Protein AF-A0A556UE79-F1 (afdb_monomer)

Secondary structure (DSSP, 8-state):
--HHHHHHH----SHHHHHHHHHHHHHHHTT--HHHHHHHHHHHHHHHHHTT---HHHHHHHHHHHSTT--TTTTTTT-----

Foldseek 3Di:
DAPLVVLVPQDFPAPQLVVLSVVLNVCVVVVNDNVVSLVSSLVSLVVCVVVVVGDPSSVVVSVQSVDPPPPRPDPPVPPDDDD

Solvent-accessible surface area (backbone atoms only — not comparable to full-atom values): 5057 Å² total; per-residue (Å²): 128,51,73,58,59,56,53,71,66,58,76,54,88,43,70,68,57,42,51,53,43,51,53,39,44,52,38,48,76,73,68,42,59,61,74,58,44,50,50,53,48,49,54,53,47,50,52,30,49,75,68,68,67,49,45,77,57,47,48,53,50,47,56,54,66,65,39,94,75,56,45,78,87,72,58,80,78,65,84,72,79,91,131

pLDDT: mean 71.15, std 14.04, range [40.31, 86.81]

Sequence (83 aa):
MTLQEALQKVKLENPEEKRIVEAAIISLENGTFEPKVLKELKIAFEKLAQKNQLSKSGMKFYMEISKPNFNLDSDLSSIITWF

Mean predicted aligned error: 9.33 Å

Nearest PDB structures (foldseek):
  8hfs-assembly1_B  TM=7.758E-01  e=2.840E-01  Lactococcus lactis subsp. lactis
  5lfi-assembly1_A  TM=6.764E-01  e=4.900E-01  Lactococcus lactis subsp. lactis
  7enc-assembly1_DQ  TM=4.216E-01  e=2.841E+00  Homo sapiens

Radius of gyration: 12.23 Å; Cα contacts (8 Å, |Δi|>4): 60; chains: 1; bounding box: 30×26×27 Å

Structure (mmCIF, N/CA/C/O backbone):
data_AF-A0A556UE79-F1
#
_entry.id   AF-A0A556UE79-F1
#
loop_
_atom_site.group_PDB
_atom_site.id
_atom_site.type_symbol
_atom_site.label_atom_id
_atom_site.label_alt_id
_atom_site.label_comp_id
_atom_site.label_asym_id
_atom_site.label_entity_id
_atom_site.label_seq_id
_atom_site.pdbx_PDB_ins_code
_atom_site.Cartn_x
_atom_site.Cartn_y
_atom_site.Cartn_z
_atom_site.occupancy
_atom_site.B_iso_or_equiv
_atom_site.auth_seq_id
_atom_site.auth_comp_id
_atom_site.auth_asym_id
_atom_site.auth_atom_id
_atom_site.pdbx_PDB_model_num
ATOM 1 N N . MET A 1 1 ? 8.246 14.105 -9.886 1.00 47.81 1 MET A N 1
ATOM 2 C CA . MET A 1 1 ? 7.855 13.555 -8.574 1.00 47.81 1 MET A CA 1
ATOM 3 C C . MET A 1 1 ? 7.656 12.070 -8.763 1.00 47.81 1 MET A C 1
ATOM 5 O O . MET A 1 1 ? 6.805 11.711 -9.563 1.00 47.81 1 MET A O 1
ATOM 9 N N . THR A 1 2 ? 8.465 11.239 -8.111 1.00 58.47 2 THR A N 1
ATOM 10 C CA . THR A 1 2 ? 8.369 9.769 -8.197 1.00 58.47 2 THR A CA 1
ATOM 11 C C . THR A 1 2 ? 7.390 9.209 -7.161 1.00 58.47 2 THR A C 1
ATOM 13 O O . THR A 1 2 ? 7.103 9.853 -6.147 1.00 58.47 2 THR A O 1
ATOM 16 N N . LEU A 1 3 ? 6.891 7.985 -7.383 1.00 62.78 3 LEU A N 1
ATOM 17 C CA . LEU A 1 3 ? 5.994 7.277 -6.454 1.00 62.78 3 LEU A CA 1
ATOM 18 C C . LEU A 1 3 ? 6.583 7.204 -5.030 1.00 62.78 3 LEU A C 1
ATOM 20 O O . LEU A 1 3 ? 5.863 7.337 -4.041 1.00 62.78 3 LEU A O 1
ATOM 24 N N . GLN A 1 4 ? 7.907 7.081 -4.931 1.00 63.25 4 GLN A N 1
ATOM 25 C CA . GLN A 1 4 ? 8.652 7.074 -3.674 1.00 63.25 4 GLN A CA 1
ATOM 26 C C . GLN A 1 4 ? 8.543 8.396 -2.893 1.00 63.25 4 GLN A C 1
ATOM 28 O O . GLN A 1 4 ? 8.368 8.371 -1.677 1.00 63.25 4 GLN A O 1
ATOM 33 N N . GLU A 1 5 ? 8.587 9.553 -3.560 1.00 65.38 5 GLU A N 1
ATOM 34 C CA . GLU A 1 5 ? 8.430 10.852 -2.887 1.00 65.38 5 GLU A CA 1
ATOM 35 C C . GLU A 1 5 ? 7.010 11.044 -2.335 1.00 65.38 5 GLU A C 1
ATOM 37 O O . GLU A 1 5 ? 6.835 11.602 -1.249 1.00 65.38 5 GLU A O 1
ATOM 42 N N . ALA A 1 6 ? 5.991 10.566 -3.057 1.00 65.62 6 ALA A N 1
ATOM 43 C CA . ALA A 1 6 ? 4.604 10.593 -2.592 1.00 65.62 6 ALA A CA 1
ATOM 44 C C . ALA A 1 6 ? 4.410 9.683 -1.364 1.00 65.62 6 ALA A C 1
ATOM 46 O O . ALA A 1 6 ? 3.795 10.088 -0.374 1.00 65.62 6 ALA A O 1
ATOM 47 N N . LEU A 1 7 ? 5.020 8.493 -1.393 1.00 68.00 7 LEU A N 1
ATOM 48 C CA . LEU A 1 7 ? 5.039 7.528 -0.290 1.00 68.00 7 LEU A CA 1
ATOM 49 C C . LEU A 1 7 ? 5.787 8.049 0.951 1.00 68.00 7 LEU A C 1
ATOM 51 O O . LEU A 1 7 ? 5.372 7.783 2.073 1.00 68.00 7 LEU A O 1
ATOM 55 N N . GLN A 1 8 ? 6.859 8.826 0.790 1.00 66.44 8 GLN A N 1
ATOM 56 C CA . GLN A 1 8 ? 7.574 9.415 1.931 1.00 66.44 8 GLN A CA 1
ATOM 57 C C . GLN A 1 8 ? 6.859 10.633 2.533 1.00 66.44 8 GLN A C 1
ATOM 59 O O . GLN A 1 8 ? 7.002 10.914 3.725 1.00 66.44 8 GLN A O 1
ATOM 64 N N . LYS A 1 9 ? 6.085 11.372 1.729 1.00 66.38 9 LYS A N 1
ATOM 65 C CA . LYS A 1 9 ? 5.327 12.541 2.201 1.00 66.38 9 LYS A CA 1
ATOM 66 C C . LYS A 1 9 ? 4.012 12.175 2.880 1.00 66.38 9 LYS A C 1
ATOM 68 O O . LYS A 1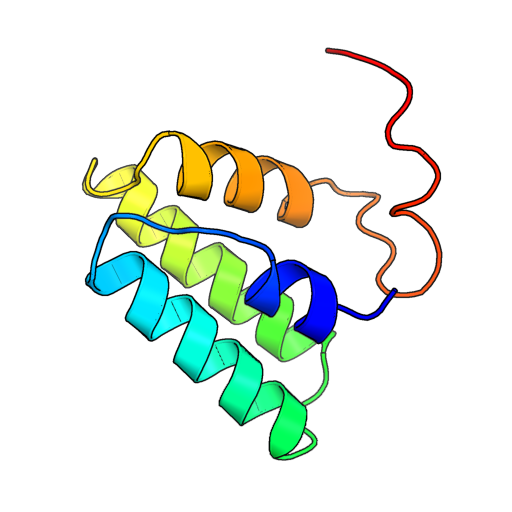 9 ? 3.517 12.973 3.682 1.00 66.38 9 LYS A O 1
ATOM 73 N N . VAL A 1 10 ? 3.436 11.005 2.591 1.00 69.12 10 VAL A N 1
ATOM 74 C CA . VAL A 1 10 ? 2.179 10.595 3.220 1.00 69.12 10 VAL A CA 1
ATOM 75 C C . VAL A 1 10 ? 2.407 10.280 4.704 1.00 69.12 10 VAL A C 1
ATOM 77 O O . VAL A 1 10 ? 3.012 9.284 5.094 1.00 69.12 10 VAL A O 1
ATOM 80 N N . LYS A 1 11 ? 1.915 11.164 5.577 1.00 64.50 11 LYS A N 1
ATOM 81 C CA . LYS A 1 11 ? 1.883 10.919 7.022 1.00 64.50 11 LYS A CA 1
ATOM 82 C C . LYS A 1 11 ? 0.682 10.043 7.352 1.00 64.50 11 LYS A C 1
ATOM 84 O O . LYS A 1 11 ? -0.438 10.528 7.501 1.00 64.50 11 LYS A O 1
ATOM 89 N N . LEU A 1 12 ? 0.937 8.745 7.440 1.00 71.44 12 LEU A N 1
ATOM 90 C CA . LEU A 1 12 ? -0.043 7.749 7.856 1.00 71.44 12 LEU A CA 1
ATOM 91 C C . LEU A 1 12 ? 0.023 7.580 9.372 1.00 71.44 12 LEU A C 1
ATOM 93 O O . LEU A 1 12 ? 1.106 7.439 9.944 1.00 71.44 12 LEU A O 1
ATOM 97 N N . GLU A 1 13 ? -1.132 7.630 10.027 1.00 69.44 13 GLU A N 1
ATOM 98 C CA . GLU A 1 13 ? -1.243 7.474 11.480 1.00 69.44 13 GLU A CA 1
ATOM 99 C C . GLU A 1 13 ? -1.354 5.995 11.875 1.00 69.44 13 GLU A C 1
ATOM 101 O O . GLU A 1 13 ? -0.911 5.620 12.961 1.00 69.44 13 GLU A O 1
ATOM 106 N N . ASN A 1 14 ? -1.857 5.133 10.980 1.00 74.44 14 ASN A N 1
ATOM 107 C CA . ASN A 1 14 ? -1.962 3.704 11.257 1.00 74.44 14 ASN A CA 1
ATOM 108 C C . ASN A 1 14 ? -0.629 2.965 11.034 1.00 74.44 14 ASN A C 1
ATOM 110 O O . ASN A 1 14 ? 0.018 3.132 9.993 1.00 74.44 14 ASN A O 1
ATOM 114 N N . PRO A 1 15 ? -0.241 2.069 11.960 1.00 79.62 15 PRO A N 1
ATOM 115 C CA . PRO A 1 15 ? 0.967 1.261 11.820 1.00 79.62 15 PRO A CA 1
ATOM 116 C C . PRO A 1 15 ? 0.882 0.268 10.653 1.00 79.62 15 PRO A C 1
ATOM 118 O O . PRO A 1 15 ? 1.901 -0.021 10.033 1.00 79.62 15 PRO A O 1
ATOM 121 N N . GLU A 1 16 ? -0.310 -0.235 10.316 1.00 79.50 16 GLU A N 1
ATOM 122 C CA . GLU A 1 16 ? -0.483 -1.108 9.146 1.00 79.50 16 GLU A CA 1
ATOM 123 C C . GLU A 1 16 ? -0.277 -0.354 7.828 1.00 79.50 16 GLU A C 1
ATOM 125 O O . GLU A 1 16 ? 0.399 -0.856 6.934 1.00 79.50 16 GLU A O 1
ATOM 130 N N . GLU A 1 17 ? -0.778 0.879 7.728 1.00 78.62 17 GLU A N 1
ATOM 131 C CA . GLU A 1 17 ? -0.577 1.724 6.5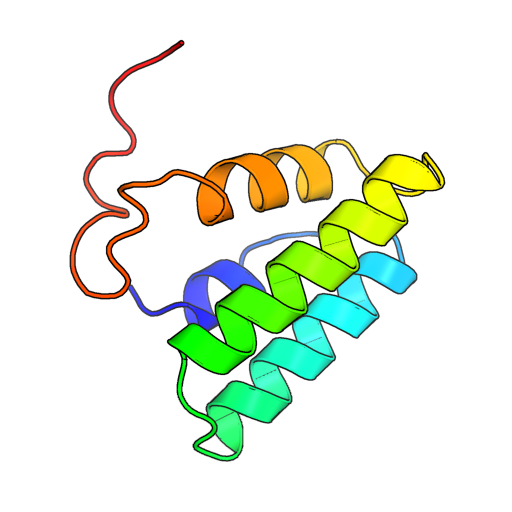48 1.00 78.62 17 GLU A CA 1
ATOM 132 C C . GLU A 1 17 ? 0.908 2.066 6.364 1.00 78.62 17 GLU A C 1
ATOM 134 O O . GLU A 1 17 ? 1.430 1.963 5.254 1.00 78.62 17 GLU A O 1
ATOM 139 N N . LYS A 1 18 ? 1.612 2.405 7.457 1.00 80.62 18 LYS A N 1
ATOM 140 C CA . LYS A 1 18 ? 3.065 2.636 7.428 1.00 80.62 18 LYS A CA 1
ATOM 141 C C . LYS A 1 18 ? 3.826 1.418 6.924 1.00 80.62 18 LYS A C 1
ATOM 143 O O . LYS A 1 18 ? 4.648 1.563 6.029 1.00 80.62 18 LYS A O 1
ATOM 148 N N . ARG A 1 19 ? 3.501 0.218 7.421 1.00 84.06 19 ARG A N 1
ATOM 149 C CA . ARG A 1 19 ? 4.142 -1.026 6.965 1.00 84.06 19 ARG A CA 1
ATOM 150 C C . ARG A 1 19 ? 3.952 -1.269 5.471 1.00 84.06 19 ARG A C 1
ATOM 152 O O . ARG A 1 19 ? 4.889 -1.699 4.809 1.00 84.06 19 ARG A O 1
ATOM 159 N N . ILE A 1 20 ? 2.761 -0.997 4.938 1.00 84.12 20 ILE A N 1
ATOM 160 C CA . ILE A 1 20 ? 2.473 -1.150 3.503 1.00 84.12 20 ILE A CA 1
ATOM 161 C C . ILE A 1 20 ? 3.280 -0.144 2.678 1.00 84.12 20 ILE A C 1
ATOM 163 O O . ILE A 1 20 ? 3.847 -0.505 1.648 1.00 84.12 20 ILE A O 1
ATOM 167 N N . VAL A 1 21 ? 3.355 1.106 3.136 1.00 82.69 21 VAL A N 1
ATOM 168 C CA . VAL A 1 21 ? 4.122 2.161 2.466 1.00 82.69 21 VAL A CA 1
ATOM 169 C C . VAL A 1 21 ? 5.622 1.895 2.518 1.00 82.69 21 VAL A C 1
ATOM 171 O O . VAL A 1 21 ? 6.280 1.992 1.488 1.00 82.69 21 VAL A O 1
ATOM 174 N N . GLU A 1 22 ? 6.159 1.486 3.665 1.00 84.06 22 GLU A N 1
ATOM 175 C CA . GLU A 1 22 ? 7.562 1.085 3.796 1.00 84.06 22 GLU A CA 1
ATOM 176 C C . GLU A 1 22 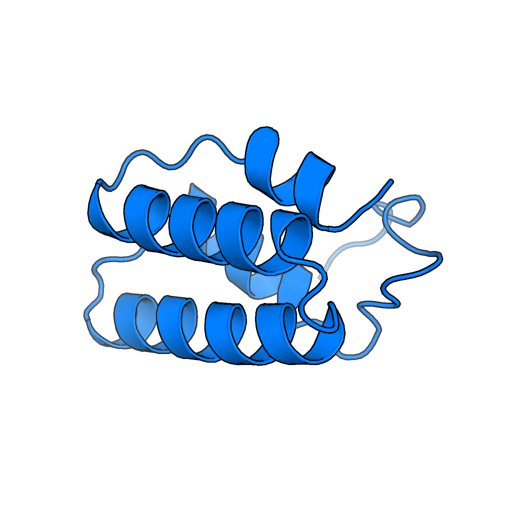? 7.888 -0.107 2.891 1.00 84.06 22 GLU A C 1
ATOM 178 O O . GLU A 1 22 ? 8.878 -0.067 2.169 1.00 84.06 22 GLU A O 1
ATOM 183 N N . ALA A 1 23 ? 7.031 -1.134 2.840 1.00 85.00 23 ALA A N 1
ATOM 184 C CA . ALA A 1 23 ? 7.228 -2.275 1.944 1.00 85.00 23 ALA A CA 1
ATOM 185 C C . ALA A 1 23 ? 7.237 -1.866 0.460 1.00 85.00 23 ALA A C 1
ATOM 187 O O . ALA A 1 23 ? 8.016 -2.404 -0.333 1.00 85.00 23 ALA A O 1
ATOM 188 N N . ALA A 1 24 ? 6.402 -0.898 0.078 1.00 81.25 24 ALA A N 1
ATOM 189 C CA . ALA A 1 24 ? 6.391 -0.352 -1.272 1.00 81.25 24 ALA A CA 1
ATOM 190 C C . ALA A 1 24 ? 7.648 0.470 -1.581 1.00 81.25 24 ALA A C 1
ATOM 192 O O . ALA A 1 24 ? 8.228 0.282 -2.646 1.00 81.25 24 ALA A O 1
ATOM 193 N N . ILE A 1 25 ? 8.109 1.313 -0.652 1.00 82.31 25 ILE A N 1
ATOM 194 C CA . ILE A 1 25 ? 9.374 2.053 -0.787 1.00 82.31 25 ILE A CA 1
ATOM 195 C C . ILE A 1 25 ? 10.533 1.069 -0.966 1.00 82.31 25 ILE A C 1
ATOM 197 O O . ILE A 1 25 ? 11.260 1.169 -1.945 1.00 82.31 25 ILE A O 1
ATOM 201 N N . ILE A 1 26 ? 10.633 0.053 -0.106 1.00 85.25 26 ILE A N 1
ATOM 202 C CA . ILE A 1 26 ? 11.671 -0.983 -0.189 1.00 85.25 26 ILE A CA 1
ATOM 203 C C . ILE A 1 26 ? 11.605 -1.720 -1.532 1.00 85.25 26 ILE A C 1
ATOM 205 O O . ILE A 1 26 ? 12.635 -2.042 -2.119 1.00 85.25 26 ILE A O 1
ATOM 209 N N . SER A 1 27 ? 10.405 -2.000 -2.044 1.00 82.00 27 SER A N 1
ATOM 210 C CA . SER A 1 27 ? 10.248 -2.658 -3.346 1.00 82.00 27 SER A CA 1
ATOM 211 C C . SER A 1 27 ? 10.754 -1.770 -4.486 1.00 82.00 27 SER A C 1
ATOM 213 O O . SER A 1 27 ? 11.459 -2.267 -5.365 1.00 82.00 27 SER A O 1
ATOM 215 N N . LEU A 1 28 ? 10.454 -0.467 -4.451 1.00 79.19 28 LEU A N 1
ATOM 216 C CA . LEU A 1 28 ? 10.960 0.517 -5.415 1.00 79.19 28 LEU A CA 1
ATOM 217 C C . LEU A 1 28 ? 12.485 0.663 -5.332 1.00 79.19 28 LEU A C 1
ATOM 219 O O . LEU A 1 28 ? 13.152 0.625 -6.362 1.00 79.19 28 LEU A O 1
ATOM 223 N N . GLU A 1 29 ? 13.045 0.739 -4.123 1.00 80.81 29 GLU A N 1
ATOM 224 C CA . GLU A 1 29 ? 14.495 0.817 -3.895 1.00 80.81 29 GLU A CA 1
ATOM 225 C C . GLU A 1 29 ? 15.232 -0.444 -4.365 1.00 80.81 29 GLU A C 1
ATOM 227 O O . GLU A 1 29 ? 16.351 -0.362 -4.865 1.00 80.81 29 GLU A O 1
ATOM 232 N N . ASN A 1 30 ? 14.585 -1.611 -4.289 1.00 83.12 30 ASN A N 1
ATOM 233 C CA . ASN A 1 30 ? 15.104 -2.864 -4.843 1.00 83.12 30 ASN A CA 1
ATOM 234 C C . ASN A 1 30 ? 15.016 -2.949 -6.382 1.00 83.12 30 ASN A C 1
ATOM 236 O O . ASN A 1 30 ? 15.335 -3.990 -6.956 1.00 83.12 30 ASN A O 1
ATOM 240 N N . GLY A 1 31 ? 14.563 -1.895 -7.068 1.00 76.88 31 GLY A N 1
ATOM 241 C CA . GLY A 1 31 ? 14.403 -1.884 -8.524 1.00 76.88 31 GLY A CA 1
ATOM 242 C C . GLY A 1 31 ? 13.177 -2.660 -9.011 1.00 76.88 31 GLY A C 1
ATOM 243 O O . GLY A 1 31 ? 13.107 -3.052 -10.178 1.00 76.88 31 GLY A O 1
ATOM 244 N N . THR A 1 32 ? 12.197 -2.909 -8.134 1.00 78.75 32 THR A N 1
ATOM 245 C CA . THR A 1 32 ? 10.919 -3.493 -8.555 1.00 78.75 32 THR A CA 1
ATOM 246 C C . THR A 1 32 ? 10.187 -2.502 -9.446 1.00 78.75 32 THR A C 1
ATOM 248 O O . THR A 1 32 ? 10.088 -1.320 -9.126 1.00 78.75 32 THR A O 1
ATOM 251 N N . PHE A 1 33 ? 9.613 -3.003 -10.541 1.00 78.19 33 PHE A N 1
ATOM 252 C CA . PHE A 1 33 ? 8.813 -2.203 -11.462 1.00 78.19 33 PHE A CA 1
ATOM 253 C C . PHE A 1 33 ? 7.724 -1.421 -10.718 1.00 78.19 33 PHE A C 1
ATOM 255 O O . PHE A 1 33 ? 6.818 -2.007 -10.119 1.00 78.19 33 PHE A O 1
ATOM 262 N N . GLU A 1 34 ? 7.776 -0.097 -10.814 1.00 73.44 34 GLU A N 1
ATOM 263 C CA . GLU A 1 34 ? 6.844 0.812 -10.153 1.00 73.44 34 GLU A CA 1
ATOM 264 C C . GLU A 1 34 ? 5.350 0.492 -10.384 1.00 73.44 34 GLU A C 1
ATOM 266 O O . GLU A 1 34 ? 4.594 0.520 -9.411 1.00 73.44 34 GLU A O 1
ATOM 271 N N . 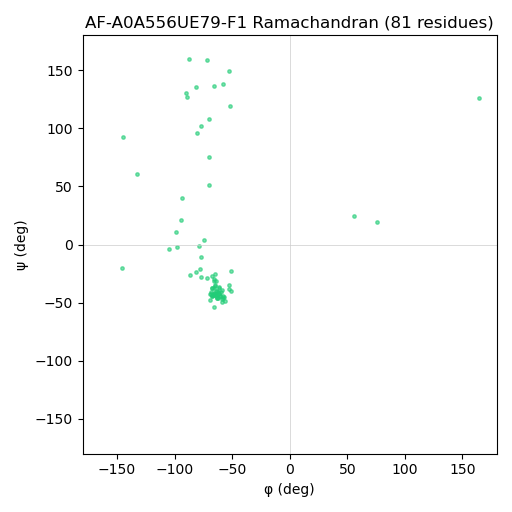PRO A 1 35 ? 4.871 0.090 -11.587 1.00 73.94 35 PRO A N 1
ATOM 272 C CA . PRO A 1 35 ? 3.463 -0.287 -11.760 1.00 73.94 35 PRO 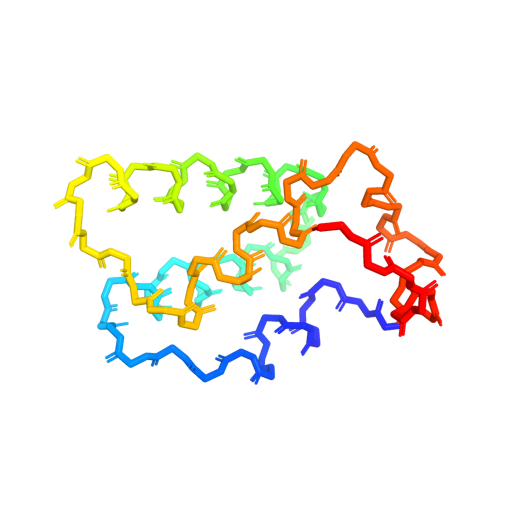A CA 1
ATOM 273 C C . PRO A 1 35 ? 3.083 -1.568 -11.007 1.00 73.94 35 PRO A C 1
ATOM 275 O O . PRO A 1 35 ? 1.926 -1.730 -10.611 1.00 73.94 35 PRO A O 1
ATOM 278 N N . LYS A 1 36 ? 4.039 -2.478 -10.772 1.00 78.69 36 LYS A N 1
ATOM 279 C CA . LYS A 1 36 ? 3.815 -3.659 -9.931 1.00 78.69 36 LYS A CA 1
ATOM 280 C C . LYS A 1 36 ? 3.644 -3.229 -8.477 1.00 78.69 36 LYS A C 1
ATOM 282 O O . LYS A 1 36 ? 2.661 -3.620 -7.853 1.00 78.69 36 LYS A O 1
ATOM 287 N N . VAL A 1 37 ? 4.537 -2.370 -7.984 1.00 82.50 37 VAL A N 1
ATOM 288 C CA . VAL A 1 37 ? 4.454 -1.829 -6.620 1.00 82.50 37 VAL A CA 1
ATOM 289 C C . VAL A 1 37 ? 3.154 -1.052 -6.417 1.00 82.50 37 VAL A C 1
ATOM 291 O O . VAL A 1 37 ? 2.457 -1.280 -5.433 1.00 82.50 37 VAL A O 1
ATOM 294 N N . LEU A 1 38 ? 2.760 -0.209 -7.376 1.00 78.00 38 LEU A N 1
ATOM 295 C CA . LEU A 1 38 ? 1.493 0.522 -7.340 1.00 78.00 38 LEU A CA 1
ATOM 296 C C . LEU A 1 38 ? 0.293 -0.431 -7.241 1.00 78.00 38 LEU A C 1
ATOM 298 O O . LEU A 1 38 ? -0.622 -0.196 -6.455 1.00 78.00 38 LEU A O 1
ATOM 302 N N . LYS A 1 39 ? 0.285 -1.513 -8.027 1.00 80.81 39 LYS A N 1
ATOM 303 C CA . LYS A 1 39 ? -0.791 -2.511 -7.998 1.00 80.81 39 LYS A CA 1
ATOM 304 C C . LYS A 1 39 ? -0.871 -3.217 -6.645 1.00 80.81 39 LYS A C 1
ATOM 306 O O . LYS A 1 39 ? -1.967 -3.353 -6.106 1.00 80.81 39 LYS A O 1
ATOM 311 N N . GLU A 1 40 ? 0.260 -3.644 -6.089 1.00 83.56 40 GLU A N 1
ATOM 312 C CA . GLU A 1 40 ? 0.293 -4.280 -4.765 1.00 83.56 40 GLU A CA 1
ATOM 313 C C . GLU A 1 40 ? -0.144 -3.315 -3.662 1.00 83.56 40 GLU A C 1
ATOM 315 O O . GLU A 1 40 ? -0.931 -3.683 -2.788 1.00 83.56 40 GLU A O 1
ATOM 320 N N . LEU A 1 41 ? 0.277 -2.056 -3.758 1.00 83.94 41 LEU A N 1
ATOM 321 C CA . LEU A 1 41 ? -0.104 -1.006 -2.828 1.00 83.94 41 LEU A CA 1
ATOM 322 C C . LEU A 1 41 ? -1.614 -0.715 -2.892 1.00 83.94 41 LEU A C 1
ATOM 324 O O . LEU A 1 41 ? -2.260 -0.657 -1.848 1.00 83.94 41 LEU A O 1
ATOM 328 N N . LYS A 1 42 ? -2.217 -0.647 -4.089 1.00 83.06 42 LYS A N 1
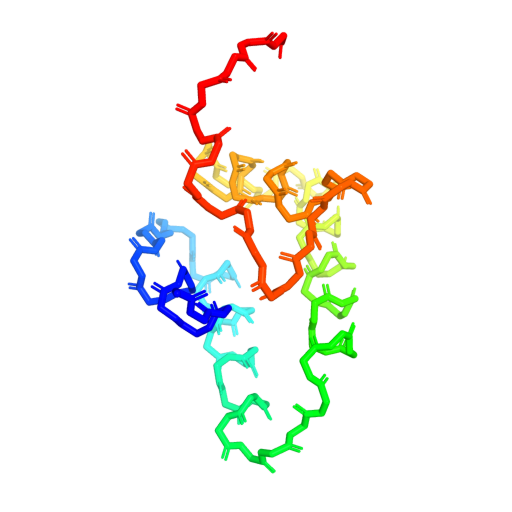ATOM 329 C CA . LYS A 1 42 ? -3.682 -0.546 -4.249 1.00 83.06 42 LYS A CA 1
ATOM 330 C C . LYS A 1 42 ? -4.406 -1.698 -3.559 1.00 83.06 42 LYS A C 1
ATOM 332 O O . LYS A 1 42 ? -5.322 -1.452 -2.787 1.00 83.06 42 LYS A O 1
ATOM 337 N N . ILE A 1 43 ? -3.977 -2.939 -3.791 1.00 86.69 43 ILE A N 1
ATOM 338 C CA . ILE A 1 43 ? -4.604 -4.126 -3.188 1.00 86.69 43 ILE A CA 1
ATOM 339 C C . ILE A 1 43 ? -4.489 -4.090 -1.658 1.00 86.69 43 ILE A C 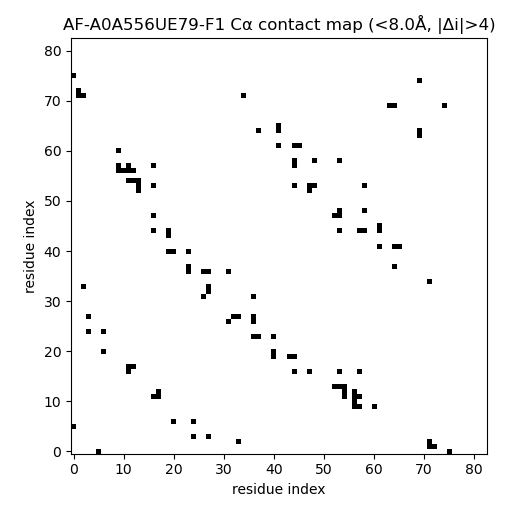1
ATOM 341 O O . ILE A 1 43 ? -5.432 -4.439 -0.948 1.00 86.69 43 ILE A O 1
ATOM 345 N N . ALA A 1 44 ? -3.338 -3.672 -1.130 1.00 85.56 44 ALA A N 1
ATOM 346 C CA . ALA A 1 44 ? -3.111 -3.592 0.307 1.00 85.56 44 ALA A CA 1
ATOM 347 C C . ALA A 1 44 ? -3.981 -2.507 0.969 1.00 85.56 44 ALA A C 1
ATOM 349 O O . ALA A 1 44 ? -4.618 -2.769 1.991 1.00 85.56 44 ALA A O 1
ATOM 350 N N . PHE A 1 45 ? -4.077 -1.326 0.355 1.00 84.25 45 PHE A N 1
ATOM 351 C CA . PHE A 1 45 ? -4.958 -0.253 0.819 1.00 84.25 45 PHE A CA 1
ATOM 352 C C . PHE A 1 45 ? -6.443 -0.604 0.661 1.00 84.25 45 PHE A C 1
ATOM 354 O O . PHE A 1 45 ? -7.229 -0.305 1.554 1.00 84.25 45 PHE A O 1
ATOM 361 N N . GLU A 1 46 ? -6.833 -1.298 -0.409 1.00 85.88 46 GLU A N 1
ATOM 362 C CA . GLU A 1 46 ? -8.200 -1.798 -0.590 1.00 85.88 46 GLU A CA 1
ATOM 363 C C . GLU A 1 46 ? -8.580 -2.787 0.519 1.00 85.88 46 GLU A C 1
ATOM 365 O O . GLU A 1 46 ? -9.657 -2.682 1.103 1.00 85.88 46 GLU A O 1
ATOM 370 N N . LYS A 1 47 ? -7.674 -3.701 0.889 1.00 86.81 47 LYS A N 1
ATOM 371 C CA . LYS A 1 47 ? -7.884 -4.606 2.030 1.00 86.81 47 LYS A CA 1
ATOM 372 C C . LYS A 1 47 ? -8.041 -3.847 3.345 1.00 86.81 47 LYS A C 1
ATOM 374 O O . LYS A 1 47 ? -8.907 -4.202 4.140 1.00 86.81 47 LYS A O 1
ATOM 379 N N . LEU A 1 48 ? -7.236 -2.811 3.586 1.00 84.38 48 LEU A N 1
ATOM 380 C CA . LEU A 1 48 ? -7.393 -1.971 4.777 1.00 84.38 48 LEU A CA 1
ATOM 381 C C . LEU A 1 48 ? -8.714 -1.191 4.765 1.00 84.38 48 LEU A C 1
ATOM 383 O O . LEU A 1 48 ? -9.360 -1.084 5.808 1.00 84.38 48 LEU A O 1
ATOM 387 N N . ALA A 1 49 ? -9.150 -0.709 3.596 1.00 82.75 49 ALA A N 1
ATOM 388 C CA . ALA A 1 49 ? -10.444 -0.056 3.418 1.00 82.75 49 ALA A CA 1
ATOM 389 C C . ALA A 1 49 ? -11.600 -1.014 3.738 1.00 82.75 49 ALA A C 1
ATOM 391 O O . ALA A 1 49 ? -12.498 -0.659 4.498 1.00 82.75 49 ALA A O 1
ATOM 392 N N . GLN A 1 50 ? -11.545 -2.253 3.235 1.00 84.69 50 GLN A N 1
ATOM 393 C CA . GLN A 1 50 ? -12.540 -3.290 3.534 1.00 84.69 50 GLN A CA 1
ATOM 394 C C . GLN A 1 50 ? -12.598 -3.632 5.025 1.00 84.69 50 GLN A C 1
ATOM 396 O O . GLN A 1 50 ? -13.674 -3.873 5.566 1.00 84.69 50 GLN A O 1
ATOM 401 N N . LYS A 1 51 ? -11.449 -3.625 5.707 1.00 84.81 51 LYS A N 1
ATOM 402 C CA . LYS A 1 51 ? -11.371 -3.846 7.156 1.00 84.81 51 LYS A CA 1
ATOM 403 C C . LYS A 1 51 ? -11.741 -2.616 7.989 1.00 84.81 51 LYS A C 1
ATOM 405 O O . LYS A 1 51 ? -11.729 -2.703 9.212 1.00 84.81 51 LYS A O 1
ATOM 410 N N . ASN A 1 52 ? -12.063 -1.482 7.359 1.00 79.06 52 ASN A N 1
ATOM 411 C CA . ASN A 1 52 ? -12.302 -0.203 8.035 1.00 79.06 52 ASN A CA 1
ATOM 412 C C . ASN A 1 52 ? -11.114 0.253 8.913 1.00 79.06 52 ASN A C 1
ATOM 414 O O . ASN A 1 52 ? -11.272 1.013 9.864 1.00 79.06 52 ASN A O 1
ATOM 418 N N . GLN A 1 53 ? -9.909 -0.222 8.588 1.00 80.44 53 GLN A N 1
ATOM 419 C CA . GLN A 1 53 ? -8.654 0.097 9.279 1.00 80.44 53 GLN A CA 1
ATOM 420 C C . GLN A 1 53 ? -7.858 1.181 8.543 1.00 80.44 53 GLN A C 1
ATOM 422 O O . GLN A 1 53 ? -6.687 1.414 8.837 1.00 80.44 53 GLN A O 1
ATOM 427 N N . LEU A 1 54 ? -8.486 1.827 7.560 1.00 78.69 54 LEU A N 1
ATOM 428 C CA . LEU A 1 54 ? -7.870 2.873 6.767 1.00 78.69 54 LEU A CA 1
ATOM 429 C C . LEU A 1 54 ? -8.094 4.233 7.426 1.00 78.69 54 LEU A C 1
ATOM 431 O O . LEU A 1 54 ? -9.224 4.625 7.723 1.00 78.69 54 LEU A O 1
ATOM 435 N N . SER A 1 55 ? -7.011 4.968 7.647 1.00 78.81 55 SER A N 1
ATOM 436 C CA . SER A 1 55 ? -7.083 6.324 8.181 1.00 78.81 55 SER A CA 1
ATOM 437 C C . SER A 1 55 ? -7.632 7.265 7.110 1.00 78.81 55 SER A C 1
ATOM 439 O O . SER A 1 55 ? -7.481 7.021 5.914 1.00 78.81 55 SER A O 1
ATOM 441 N N . LYS A 1 56 ? -8.174 8.423 7.506 1.00 76.88 56 LYS A N 1
ATOM 442 C CA . LYS A 1 56 ? -8.588 9.466 6.544 1.00 76.88 56 LYS A CA 1
ATOM 443 C C . LYS A 1 56 ? -7.456 9.843 5.576 1.00 76.88 56 LYS A C 1
ATOM 445 O O . LYS A 1 56 ? -7.706 10.044 4.389 1.00 76.88 56 LYS A O 1
ATOM 450 N N . SER A 1 57 ? -6.219 9.898 6.073 1.00 73.00 57 SER A N 1
A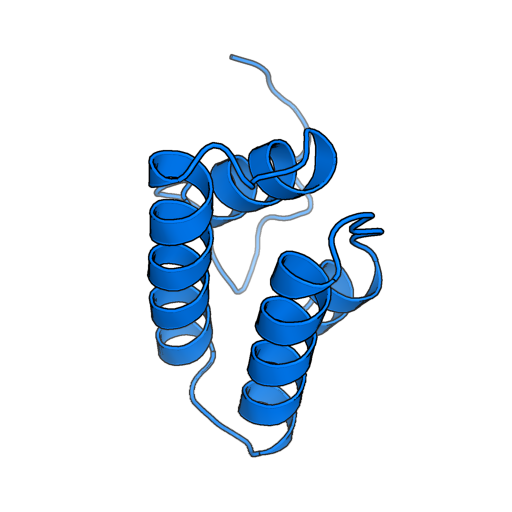TOM 451 C CA . SER A 1 57 ? -5.019 10.167 5.273 1.00 73.00 57 SER A CA 1
ATOM 452 C C . SER A 1 57 ? -4.707 9.043 4.282 1.00 73.00 57 SER A C 1
ATOM 454 O O . SER A 1 57 ? -4.433 9.322 3.117 1.00 73.00 57 SER A O 1
ATOM 456 N N . GLY A 1 58 ? -4.811 7.777 4.697 1.00 75.12 58 GLY A N 1
ATOM 457 C CA . GLY A 1 58 ? -4.601 6.644 3.798 1.00 75.12 58 GLY A CA 1
ATOM 458 C C . GLY A 1 58 ? -5.727 6.449 2.791 1.00 75.12 58 GLY A C 1
ATOM 459 O O . GLY A 1 58 ? -5.470 6.035 1.668 1.00 75.12 58 GLY A O 1
ATOM 460 N N . MET A 1 59 ? -6.956 6.838 3.132 1.00 75.62 59 MET A N 1
ATOM 461 C CA . MET A 1 59 ? -8.087 6.838 2.205 1.00 75.62 59 MET A CA 1
ATOM 462 C C . MET A 1 59 ? -7.920 7.883 1.108 1.00 75.62 59 MET A C 1
ATOM 464 O O . MET A 1 59 ? -8.122 7.566 -0.061 1.00 75.62 59 MET A O 1
ATOM 468 N N . LYS A 1 60 ? -7.460 9.093 1.457 1.00 76.31 60 LYS A N 1
ATOM 469 C CA . LYS A 1 60 ? -7.073 10.103 0.461 1.00 76.31 60 LYS A CA 1
ATOM 470 C C . LYS A 1 60 ? -5.968 9.595 -0.459 1.00 76.31 60 LYS A C 1
ATOM 472 O O . LYS A 1 60 ? -6.093 9.716 -1.672 1.00 76.31 60 LYS A O 1
ATOM 477 N N . PHE A 1 61 ? -4.931 8.988 0.112 1.00 77.12 61 PHE A N 1
ATOM 478 C CA . PHE A 1 61 ? -3.819 8.435 -0.654 1.00 77.12 61 PHE A CA 1
ATOM 479 C C . PHE A 1 61 ? -4.258 7.298 -1.586 1.00 77.12 61 PHE A C 1
ATOM 481 O O . PHE A 1 61 ? -3.940 7.322 -2.770 1.00 77.12 61 PHE A O 1
ATOM 488 N N . TYR A 1 62 ? -5.063 6.351 -1.090 1.00 79.69 62 TYR A N 1
ATOM 489 C CA . TYR A 1 62 ? -5.643 5.272 -1.892 1.00 79.69 62 TYR A CA 1
ATOM 490 C C . TYR A 1 62 ? -6.458 5.810 -3.067 1.00 79.69 62 TYR A C 1
ATOM 492 O O . TYR A 1 62 ? -6.324 5.348 -4.197 1.00 79.69 62 TYR A O 1
ATOM 500 N N . MET A 1 63 ? -7.295 6.810 -2.808 1.00 77.75 63 MET A N 1
ATOM 501 C CA . MET A 1 63 ? -8.137 7.410 -3.832 1.00 77.75 63 MET A CA 1
ATOM 502 C C . MET A 1 63 ? -7.299 8.120 -4.902 1.00 77.75 63 MET A C 1
ATOM 504 O O . MET A 1 63 ? -7.651 8.061 -6.074 1.00 77.75 63 MET A O 1
ATOM 508 N N . GLU A 1 64 ? -6.174 8.730 -4.519 1.00 73.38 64 GLU A N 1
ATOM 509 C CA . GLU A 1 64 ? -5.228 9.382 -5.428 1.00 73.38 64 GLU A CA 1
ATOM 510 C C . GLU A 1 64 ? -4.542 8.373 -6.355 1.00 73.38 64 GLU A C 1
ATOM 512 O O . GLU A 1 64 ? -4.661 8.490 -7.574 1.00 73.38 64 GLU A O 1
ATOM 517 N N . ILE A 1 65 ? -3.932 7.322 -5.796 1.00 73.25 65 ILE A N 1
ATOM 518 C CA . ILE A 1 65 ? -3.264 6.277 -6.586 1.00 73.25 65 ILE A CA 1
ATOM 519 C C . ILE A 1 65 ? -4.251 5.471 -7.438 1.00 73.25 65 ILE A C 1
ATOM 521 O O . ILE A 1 65 ? -3.876 4.951 -8.488 1.00 73.25 65 ILE A O 1
ATOM 525 N N . SER A 1 66 ? -5.507 5.319 -6.996 1.00 72.25 66 SER A N 1
ATOM 526 C CA . SER A 1 66 ? -6.523 4.492 -7.661 1.00 72.25 66 SER A CA 1
ATOM 527 C C . SER A 1 66 ? -7.131 5.163 -8.898 1.00 72.25 66 SER A C 1
ATOM 529 O O . SER A 1 66 ? -7.775 4.489 -9.702 1.00 72.25 66 SER A O 1
ATOM 531 N N . LYS A 1 67 ? -6.863 6.457 -9.124 1.00 70.75 67 LYS A N 1
ATOM 532 C CA . LYS A 1 67 ? -7.337 7.161 -10.321 1.00 70.75 67 LYS A CA 1
ATOM 533 C C . LYS A 1 67 ? -6.837 6.479 -11.608 1.00 70.75 67 LYS A C 1
ATOM 535 O O . LYS A 1 67 ? -5.667 6.099 -11.690 1.00 70.75 67 LYS A O 1
ATOM 540 N N . PRO A 1 68 ? -7.694 6.350 -12.639 1.00 53.62 68 PRO A N 1
ATOM 541 C CA . PRO A 1 68 ? -7.326 5.725 -13.914 1.00 53.62 68 PRO A CA 1
ATOM 542 C C . PRO A 1 68 ? -6.243 6.511 -14.670 1.00 53.62 68 PRO A C 1
ATOM 544 O O . PRO A 1 68 ? -5.469 5.917 -15.409 1.00 53.62 68 PRO A O 1
ATOM 547 N N . ASN A 1 69 ? -6.146 7.820 -14.419 1.00 51.62 69 ASN A N 1
ATOM 548 C CA . ASN A 1 69 ? -5.122 8.718 -14.957 1.00 51.62 69 ASN A CA 1
ATOM 549 C 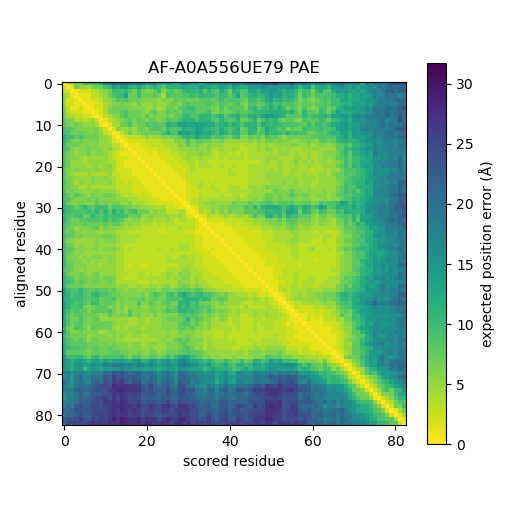C . ASN A 1 69 ? -3.926 8.909 -14.013 1.00 51.62 69 ASN A C 1
ATOM 551 O O . ASN A 1 69 ? -3.225 9.910 -14.128 1.00 51.62 69 ASN A O 1
ATOM 555 N N . PHE A 1 70 ? -3.684 7.992 -13.068 1.00 56.59 70 PHE A N 1
ATOM 556 C CA . PHE A 1 70 ? -2.469 8.029 -12.252 1.00 56.59 70 PHE A CA 1
ATOM 557 C C . PHE A 1 70 ? -1.264 7.667 -13.133 1.00 56.59 70 PHE A C 1
ATOM 559 O O . PHE A 1 70 ? -0.772 6.539 -13.150 1.00 56.59 70 PHE A O 1
ATOM 566 N N . ASN A 1 71 ? -0.865 8.632 -13.960 1.00 48.25 71 ASN A N 1
ATOM 567 C CA . ASN A 1 71 ? 0.224 8.527 -14.901 1.00 48.25 71 ASN A CA 1
ATOM 568 C C . ASN A 1 71 ? 1.501 8.676 -14.078 1.00 48.25 71 ASN A C 1
ATOM 570 O O . ASN A 1 71 ? 1.845 9.787 -13.666 1.00 48.25 71 ASN A O 1
ATOM 574 N N . LEU A 1 72 ? 2.155 7.541 -13.813 1.00 52.16 72 LEU A N 1
ATOM 575 C CA . LEU A 1 72 ? 3.358 7.438 -12.980 1.00 52.16 72 LEU A CA 1
ATOM 576 C C . LEU A 1 72 ? 4.470 8.422 -13.386 1.00 52.16 72 LEU A C 1
ATOM 578 O O . LEU A 1 72 ? 5.285 8.793 -12.550 1.00 52.16 72 LEU A O 1
ATOM 582 N N . ASP A 1 73 ? 4.447 8.887 -14.636 1.00 44.12 73 ASP A N 1
ATOM 583 C CA . ASP A 1 73 ? 5.465 9.752 -15.228 1.00 44.12 73 ASP A CA 1
ATOM 584 C C . ASP A 1 73 ? 5.074 11.231 -15.396 1.00 44.12 73 ASP A C 1
ATOM 586 O O . ASP A 1 73 ? 5.908 12.015 -15.841 1.00 44.12 73 ASP A O 1
ATOM 590 N N . SER A 1 74 ? 3.847 11.681 -15.083 1.00 42.22 74 SER A N 1
ATOM 591 C CA . SER A 1 74 ? 3.495 13.072 -15.450 1.00 42.22 74 SER A CA 1
ATOM 592 C C . SER A 1 74 ? 2.581 13.868 -14.525 1.00 42.22 74 SER A C 1
ATOM 594 O O . SER A 1 74 ? 2.653 15.092 -14.567 1.00 42.22 74 SER A O 1
ATOM 596 N N . ASP A 1 75 ? 1.781 13.274 -13.640 1.00 44.19 75 ASP A N 1
ATOM 597 C CA . ASP A 1 75 ? 0.611 14.026 -13.164 1.00 44.19 75 ASP A CA 1
ATOM 598 C C . ASP A 1 75 ? 0.394 14.022 -11.645 1.00 44.19 75 ASP A C 1
ATOM 600 O O . ASP A 1 75 ? -0.639 13.614 -11.134 1.00 44.19 75 ASP A O 1
ATOM 604 N N . LEU A 1 76 ? 1.375 14.551 -10.906 1.00 46.22 76 LEU A N 1
ATOM 605 C CA . LEU A 1 76 ? 1.103 15.231 -9.626 1.00 46.22 76 LEU A CA 1
ATOM 606 C C . LEU A 1 76 ? 1.039 16.762 -9.787 1.00 46.22 76 LEU A C 1
ATOM 608 O O . LEU A 1 76 ? 0.759 17.465 -8.822 1.00 46.22 76 LEU A O 1
ATOM 612 N N . SER A 1 77 ? 1.274 17.303 -10.992 1.00 40.38 77 SER A N 1
ATOM 613 C CA . SER A 1 77 ? 1.070 18.738 -11.265 1.00 40.38 77 SER A CA 1
ATOM 614 C C . SER A 1 77 ? -0.399 19.110 -11.476 1.00 40.38 77 SER A C 1
ATOM 616 O O . SER A 1 77 ? -0.754 20.261 -11.240 1.00 40.38 77 SER A O 1
ATOM 618 N N . SER A 1 78 ? -1.276 18.162 -11.821 1.00 41.72 78 SER A N 1
ATOM 619 C CA . SER A 1 78 ? -2.714 18.436 -11.975 1.00 41.72 78 SER A CA 1
ATOM 620 C C . SER A 1 78 ? -3.517 18.148 -10.704 1.00 41.72 78 SER A C 1
ATOM 622 O O . SER A 1 78 ? -4.664 17.703 -10.762 1.00 41.72 78 SER A O 1
ATOM 624 N N . ILE A 1 79 ? -2.969 18.497 -9.530 1.00 45.34 79 ILE A N 1
ATOM 625 C CA . ILE A 1 79 ? -3.754 18.716 -8.295 1.00 45.34 79 ILE A CA 1
ATOM 626 C C . ILE A 1 79 ? -4.574 20.012 -8.461 1.00 45.34 79 ILE A C 1
ATOM 628 O O . ILE A 1 79 ? -4.516 20.931 -7.655 1.00 45.34 79 ILE A O 1
ATOM 632 N N . ILE A 1 80 ? -5.318 20.126 -9.556 1.00 54.47 80 ILE A N 1
ATOM 633 C CA . ILE A 1 80 ? -6.373 21.104 -9.768 1.00 54.47 80 ILE A CA 1
ATOM 634 C C . ILE A 1 80 ? -7.420 20.371 -10.600 1.00 54.47 80 ILE A C 1
ATOM 636 O O . ILE A 1 80 ? -7.310 20.289 -11.819 1.00 54.47 80 ILE A O 1
ATOM 640 N N . THR A 1 81 ? -8.399 19.767 -9.927 1.00 40.31 81 THR A N 1
ATOM 641 C CA . THR A 1 81 ? -9.848 19.971 -10.134 1.00 40.31 81 THR A CA 1
ATOM 642 C C . THR A 1 81 ? -10.619 18.828 -9.454 1.00 40.31 81 THR A C 1
ATOM 644 O O . THR A 1 81 ? -10.334 17.647 -9.652 1.00 40.31 81 THR A O 1
ATOM 647 N N . TRP A 1 82 ? -11.558 19.226 -8.594 1.00 41.97 82 TRP A N 1
ATOM 648 C CA . TRP A 1 82 ? -12.490 18.420 -7.800 1.00 41.97 82 TRP A CA 1
ATOM 649 C C . TRP A 1 82 ? -13.320 17.410 -8.601 1.00 41.97 82 TRP A C 1
ATOM 651 O O . TRP A 1 82 ? -13.732 17.729 -9.710 1.00 41.97 82 TRP A O 1
ATOM 661 N N . PHE A 1 83 ? -13.662 16.286 -7.956 1.00 41.34 83 PHE A N 1
ATOM 662 C CA . PHE A 1 83 ? -15.041 15.832 -7.704 1.00 41.34 83 PHE A CA 1
ATOM 663 C C . PHE A 1 83 ? -15.073 15.018 -6.404 1.00 41.34 83 PHE A C 1
ATOM 665 O O . PHE A 1 83 ? -14.077 14.302 -6.142 1.00 41.34 83 PHE A O 1
#